Protein AF-A0A7Y5Q0B6-F1 (afdb_monomer_lite)

Sequence (81 aa):
MRTAVFKALATVSIWGSSFLAIRVALEGATPWGVVWMRSTLAAVLLFALLGLRGQPLLPERRDRARCVVLGLVGAAHFLIQ

Structure (mmCIF, N/CA/C/O backbone):
data_AF-A0A7Y5Q0B6-F1
#
_entry.id   AF-A0A7Y5Q0B6-F1
#
loop_
_atom_site.group_PDB
_atom_site.id
_atom_site.type_symbol
_atom_site.label_atom_id
_atom_site.label_alt_id
_atom_site.label_comp_id
_atom_site.label_asym_id
_atom_site.label_entity_id
_atom_site.label_seq_id
_atom_site.pdbx_PDB_ins_code
_atom_site.Cartn_x
_atom_site.Cartn_y
_atom_site.Cartn_z
_atom_site.occupancy
_atom_site.B_iso_or_equiv
_atom_site.auth_seq_id
_atom_site.auth_comp_id
_atom_site.auth_asym_id
_atom_site.auth_atom_id
_atom_site.pdbx_PDB_model_num
ATOM 1 N N . MET A 1 1 ? -2.797 29.179 10.956 1.00 65.00 1 MET A N 1
ATOM 2 C CA . MET A 1 1 ? -1.688 29.127 9.970 1.00 65.00 1 MET A CA 1
ATOM 3 C C . MET A 1 1 ? -0.575 28.139 10.336 1.00 65.00 1 MET A C 1
ATOM 5 O O . MET A 1 1 ? -0.323 27.250 9.535 1.00 65.00 1 MET A O 1
ATOM 9 N N . ARG A 1 2 ? 0.047 28.207 11.527 1.00 83.06 2 ARG A N 1
ATOM 10 C CA . ARG A 1 2 ? 1.189 27.339 11.917 1.00 83.06 2 ARG A CA 1
ATOM 11 C C . ARG A 1 2 ? 0.943 25.825 11.756 1.00 83.06 2 ARG A C 1
ATOM 13 O O . ARG A 1 2 ? 1.778 25.124 11.198 1.00 83.06 2 ARG A O 1
ATOM 20 N N . THR A 1 3 ? -0.230 25.332 12.160 1.00 88.50 3 THR A N 1
ATOM 21 C CA . THR A 1 3 ? -0.603 23.908 12.039 1.00 88.50 3 THR A CA 1
ATOM 22 C C . THR A 1 3 ? -0.799 23.460 10.589 1.00 88.50 3 THR A C 1
ATOM 24 O O . THR A 1 3 ? -0.520 22.313 10.259 1.00 88.50 3 THR A O 1
ATOM 27 N N . ALA A 1 4 ? -1.268 24.355 9.714 1.00 91.25 4 ALA A N 1
ATOM 28 C CA . ALA A 1 4 ? -1.452 24.054 8.296 1.00 91.25 4 ALA A CA 1
ATOM 29 C C . ALA A 1 4 ? -0.100 23.929 7.583 1.00 91.25 4 ALA A C 1
ATOM 31 O O . ALA A 1 4 ? 0.114 22.963 6.860 1.00 91.25 4 ALA A O 1
ATOM 32 N N . VAL A 1 5 ? 0.837 24.842 7.870 1.00 94.94 5 VAL A N 1
ATOM 33 C CA . VAL A 1 5 ? 2.211 24.777 7.347 1.00 94.94 5 VAL A CA 1
ATOM 34 C C . VAL A 1 5 ? 2.908 23.499 7.810 1.00 94.94 5 VAL A C 1
ATOM 36 O O . VAL A 1 5 ? 3.504 22.807 6.995 1.00 94.94 5 VAL A O 1
ATOM 39 N N . PHE A 1 6 ? 2.775 23.126 9.087 1.00 95.38 6 PHE A N 1
ATOM 40 C CA . PHE A 1 6 ? 3.344 21.873 9.588 1.00 95.38 6 PHE A CA 1
ATOM 41 C C . PHE A 1 6 ? 2.772 20.640 8.875 1.00 95.38 6 PHE A C 1
ATOM 43 O O . PHE A 1 6 ? 3.531 19.782 8.434 1.00 95.38 6 PHE A O 1
ATOM 50 N N . LYS A 1 7 ? 1.444 20.559 8.709 1.00 93.75 7 LYS A N 1
ATOM 51 C CA . LYS A 1 7 ? 0.803 19.461 7.964 1.00 93.75 7 LYS A CA 1
ATOM 52 C C . LYS A 1 7 ? 1.277 19.408 6.512 1.00 93.75 7 LYS A C 1
ATOM 54 O O . LYS A 1 7 ? 1.527 18.318 6.004 1.00 93.75 7 LYS A O 1
ATOM 59 N N . ALA A 1 8 ? 1.421 20.564 5.866 1.00 94.94 8 ALA A N 1
ATOM 60 C CA . ALA A 1 8 ? 1.917 20.653 4.499 1.00 94.94 8 ALA A CA 1
ATOM 61 C C . ALA A 1 8 ? 3.366 20.160 4.401 1.00 94.94 8 ALA A C 1
ATOM 63 O O . ALA A 1 8 ? 3.647 19.284 3.591 1.00 94.94 8 ALA A O 1
ATOM 64 N N . LEU A 1 9 ? 4.255 20.637 5.277 1.00 95.81 9 LEU A N 1
ATOM 65 C CA . LEU A 1 9 ? 5.649 20.191 5.331 1.00 95.81 9 LEU A CA 1
ATOM 66 C C . LEU A 1 9 ? 5.756 18.692 5.610 1.00 95.81 9 LEU A C 1
ATOM 68 O O . LEU A 1 9 ? 6.483 18.000 4.910 1.00 95.81 9 LEU A O 1
ATOM 72 N N . ALA A 1 10 ? 5.001 18.167 6.577 1.00 94.94 10 ALA A N 1
ATOM 73 C CA . ALA A 1 10 ? 4.987 16.736 6.865 1.00 94.94 10 ALA A CA 1
ATOM 74 C C . ALA A 1 10 ? 4.531 15.925 5.642 1.00 94.94 10 ALA A C 1
ATOM 76 O O . ALA A 1 10 ? 5.171 14.942 5.281 1.00 94.94 10 ALA A O 1
ATOM 77 N N . THR A 1 11 ? 3.468 16.370 4.969 1.00 94.38 11 THR A N 1
ATOM 78 C CA . THR A 1 11 ? 2.945 15.711 3.765 1.00 94.38 11 THR A CA 1
ATOM 79 C C . THR A 1 11 ? 3.974 15.724 2.638 1.00 94.38 11 THR A C 1
ATOM 81 O O . THR A 1 11 ? 4.254 14.676 2.065 1.00 94.38 11 THR A O 1
ATOM 84 N N . VAL A 1 12 ? 4.582 16.880 2.354 1.00 95.69 12 VAL A N 1
ATOM 85 C CA . VAL A 1 12 ? 5.600 17.026 1.303 1.00 95.69 12 VAL A CA 1
ATOM 86 C C . VAL A 1 12 ? 6.838 16.195 1.619 1.00 95.69 12 VAL A C 1
ATOM 88 O O . VAL A 1 12 ? 7.339 15.515 0.732 1.00 95.69 12 VAL A O 1
ATOM 91 N N . SER A 1 13 ? 7.310 16.183 2.865 1.00 95.44 13 SER A N 1
ATOM 92 C CA . SER A 1 13 ? 8.485 15.400 3.255 1.00 95.44 13 SER A CA 1
ATOM 93 C C . SER A 1 13 ? 8.234 13.894 3.180 1.00 95.44 13 SER A C 1
ATOM 95 O O . SER A 1 13 ? 9.069 13.166 2.652 1.00 95.44 13 SER A O 1
ATOM 97 N N . ILE A 1 14 ? 7.086 13.415 3.676 1.00 93.06 14 ILE A N 1
ATOM 98 C CA . ILE A 1 14 ? 6.727 11.985 3.647 1.00 93.06 14 ILE A CA 1
ATOM 99 C C . ILE A 1 14 ? 6.504 11.514 2.208 1.00 93.06 14 ILE A C 1
ATOM 101 O O . ILE A 1 14 ? 6.966 10.445 1.808 1.00 93.06 14 ILE A O 1
ATOM 105 N N . TRP A 1 15 ? 5.797 12.309 1.410 1.00 93.62 15 TRP A N 1
ATOM 106 C CA . TRP A 1 15 ? 5.512 11.947 0.029 1.00 93.62 15 TRP A CA 1
ATOM 107 C C . TRP A 1 15 ? 6.758 12.086 -0.857 1.00 93.62 15 TRP A C 1
ATOM 109 O O . TRP A 1 15 ? 7.064 11.196 -1.644 1.00 93.62 15 TRP A O 1
ATOM 119 N N . GLY A 1 16 ? 7.542 13.146 -0.662 1.00 92.81 16 GLY A N 1
ATOM 120 C CA . GLY A 1 16 ? 8.790 13.403 -1.379 1.00 92.81 16 GLY A CA 1
ATOM 121 C C . GLY A 1 16 ? 9.870 12.350 -1.118 1.00 92.81 16 GLY A C 1
ATOM 122 O O . GLY A 1 16 ? 10.521 11.895 -2.057 1.00 92.81 16 GLY A O 1
ATOM 123 N N . SER A 1 17 ? 10.027 11.891 0.129 1.00 94.06 17 SER A N 1
ATOM 124 C CA . SER A 1 17 ? 11.009 10.848 0.468 1.00 94.06 17 SER A CA 1
ATOM 125 C C . SER A 1 17 ? 10.725 9.509 -0.218 1.00 94.06 17 SER A C 1
ATOM 127 O O . SER A 1 17 ? 11.653 8.740 -0.474 1.00 94.06 17 SER A O 1
ATOM 129 N N . SER A 1 18 ? 9.468 9.253 -0.598 1.00 89.44 18 SER A N 1
ATOM 130 C CA . SER A 1 18 ? 9.083 8.038 -1.319 1.00 89.44 18 SER A CA 1
ATOM 131 C C . SER A 1 18 ? 9.763 7.941 -2.690 1.00 89.44 18 SER A C 1
ATOM 133 O O . SER A 1 18 ? 10.146 6.847 -3.093 1.00 89.44 18 SER A O 1
ATOM 135 N N . PHE A 1 19 ? 9.992 9.060 -3.387 1.00 91.19 19 PHE A N 1
ATOM 136 C CA . PHE A 1 19 ? 10.698 9.054 -4.676 1.00 91.19 19 PHE A CA 1
ATOM 137 C C . PHE A 1 19 ? 12.165 8.658 -4.532 1.00 91.19 19 PHE A C 1
ATOM 139 O O . PHE A 1 19 ? 12.675 7.877 -5.336 1.00 91.19 19 PHE A O 1
ATOM 146 N N . LEU A 1 20 ? 12.830 9.165 -3.490 1.00 94.25 20 LEU A N 1
ATOM 147 C CA . LEU A 1 20 ? 14.208 8.793 -3.183 1.00 94.25 20 LEU A CA 1
ATOM 148 C C . LEU A 1 20 ? 14.298 7.300 -2.847 1.00 94.25 20 LEU A C 1
ATOM 150 O O . LEU A 1 20 ? 15.140 6.598 -3.398 1.00 94.25 20 LEU A O 1
ATOM 154 N N . ALA A 1 21 ? 13.387 6.803 -2.006 1.00 93.38 21 ALA A N 1
ATOM 155 C CA . ALA A 1 21 ? 13.331 5.390 -1.644 1.00 93.38 21 ALA A CA 1
ATOM 156 C C . ALA A 1 21 ? 13.101 4.482 -2.865 1.00 93.38 21 ALA A C 1
ATOM 158 O O . ALA A 1 21 ? 13.762 3.457 -2.994 1.00 93.38 21 ALA A O 1
ATOM 159 N N . ILE A 1 22 ? 12.208 4.867 -3.786 1.00 93.56 22 ILE A N 1
ATOM 160 C CA . ILE A 1 22 ? 11.954 4.114 -5.025 1.00 93.56 22 ILE A CA 1
ATOM 161 C C . ILE A 1 22 ? 13.195 4.102 -5.921 1.00 93.56 22 ILE A C 1
ATOM 163 O O . ILE A 1 22 ? 13.547 3.048 -6.440 1.00 93.56 22 ILE A O 1
ATOM 167 N N . ARG A 1 23 ? 13.881 5.243 -6.082 1.00 94.31 23 ARG A N 1
ATOM 168 C CA . ARG A 1 23 ? 15.124 5.328 -6.868 1.00 94.31 23 ARG A CA 1
ATOM 169 C C . ARG A 1 23 ? 16.178 4.353 -6.358 1.00 94.31 23 ARG A C 1
ATOM 171 O O . ARG A 1 23 ? 16.717 3.606 -7.160 1.00 94.31 23 ARG A O 1
ATOM 178 N N . VAL A 1 24 ? 16.399 4.325 -5.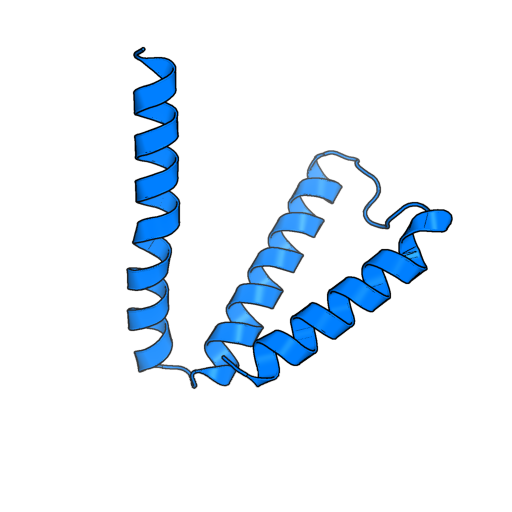045 1.00 95.69 24 VAL A N 1
ATOM 179 C CA . VAL A 1 24 ? 17.339 3.390 -4.408 1.00 95.69 24 VAL A CA 1
ATOM 180 C C . VAL A 1 24 ? 16.868 1.941 -4.565 1.00 95.69 24 VAL A C 1
ATOM 182 O O . VAL A 1 24 ? 17.657 1.065 -4.895 1.00 95.69 24 VAL A O 1
ATOM 185 N N . ALA A 1 25 ? 15.575 1.662 -4.382 1.00 94.25 25 ALA A N 1
ATOM 186 C CA . ALA A 1 25 ? 15.044 0.304 -4.516 1.00 94.25 25 ALA A CA 1
ATOM 187 C C . ALA A 1 25 ? 15.216 -0.265 -5.937 1.00 94.25 25 ALA A C 1
ATOM 189 O O . ALA A 1 25 ? 15.471 -1.458 -6.094 1.00 94.25 25 ALA A O 1
ATOM 190 N N . LEU A 1 26 ? 15.116 0.583 -6.965 1.00 95.88 26 LEU A N 1
ATOM 191 C CA . LEU A 1 26 ? 15.307 0.200 -8.366 1.00 95.88 26 LEU A CA 1
ATOM 192 C C . LEU A 1 26 ? 16.759 -0.155 -8.720 1.00 95.88 26 LEU A C 1
ATOM 194 O O . LEU A 1 26 ? 16.986 -0.754 -9.767 1.00 95.88 26 LEU A O 1
ATOM 198 N N . GLU A 1 27 ? 17.737 0.166 -7.869 1.00 95.69 27 GLU A N 1
ATOM 199 C CA . GLU A 1 27 ? 19.128 -0.272 -8.064 1.00 95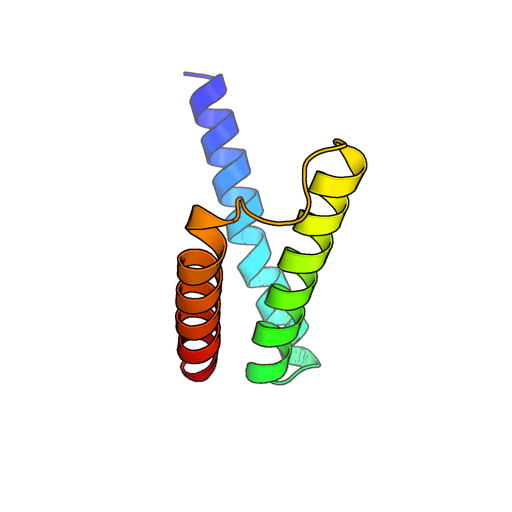.69 27 GLU A CA 1
ATOM 200 C C . GLU A 1 27 ? 19.293 -1.781 -7.814 1.00 95.69 27 GLU A C 1
ATOM 202 O O . GLU A 1 27 ? 20.198 -2.400 -8.369 1.00 95.69 27 GLU A O 1
ATOM 207 N N . GLY A 1 28 ? 18.411 -2.384 -7.004 1.00 93.44 28 GLY A N 1
ATOM 208 C CA . GLY A 1 28 ? 18.488 -3.796 -6.608 1.00 93.44 28 GLY A CA 1
ATOM 209 C C . GLY A 1 28 ? 17.257 -4.646 -6.938 1.00 93.44 28 GLY A C 1
ATOM 210 O O . GLY A 1 28 ? 17.295 -5.861 -6.751 1.00 93.44 28 GLY A O 1
ATOM 211 N N . ALA A 1 29 ? 16.163 -4.047 -7.411 1.00 93.12 29 ALA A N 1
ATOM 212 C CA . ALA A 1 29 ? 14.915 -4.745 -7.710 1.00 93.12 29 ALA A CA 1
ATOM 213 C C . ALA A 1 29 ? 14.303 -4.280 -9.036 1.00 93.12 29 ALA A C 1
ATOM 215 O O . ALA A 1 29 ? 14.480 -3.144 -9.471 1.00 93.12 29 ALA A O 1
ATOM 216 N N . THR A 1 30 ? 13.530 -5.161 -9.676 1.00 93.44 30 THR A N 1
ATOM 217 C CA . THR A 1 30 ? 12.776 -4.805 -10.885 1.00 93.44 30 THR A CA 1
ATOM 218 C C . THR A 1 30 ? 11.659 -3.807 -10.550 1.00 93.44 30 THR A C 1
ATOM 220 O O . THR A 1 30 ? 11.149 -3.831 -9.426 1.00 93.44 30 THR A O 1
ATOM 223 N N . PRO A 1 31 ? 11.205 -2.973 -11.507 1.00 90.88 31 PRO A N 1
ATOM 224 C CA . PRO A 1 31 ? 10.082 -2.053 -11.292 1.00 90.88 31 PRO A CA 1
ATOM 225 C C . PRO A 1 31 ? 8.848 -2.754 -10.714 1.00 90.88 31 PRO A C 1
ATOM 227 O O . PRO A 1 31 ? 8.319 -2.351 -9.678 1.00 90.88 31 PRO A O 1
ATOM 230 N N . TRP A 1 32 ? 8.503 -3.900 -11.303 1.00 90.56 32 TRP A N 1
ATOM 231 C CA . TRP A 1 32 ? 7.487 -4.828 -10.814 1.00 90.56 32 TRP A CA 1
ATOM 232 C C . TRP A 1 32 ? 7.700 -5.227 -9.352 1.00 90.56 32 TRP A C 1
ATOM 234 O O . TRP A 1 32 ? 6.792 -5.104 -8.527 1.00 90.56 32 TRP A O 1
ATOM 244 N N . GLY A 1 33 ? 8.911 -5.676 -9.012 1.00 91.81 33 GLY A N 1
ATOM 245 C CA . GLY A 1 33 ? 9.269 -6.075 -7.654 1.00 91.81 33 GLY A CA 1
ATOM 246 C C . GLY A 1 33 ? 9.107 -4.938 -6.646 1.00 91.81 33 GLY A C 1
ATOM 247 O O . GLY A 1 33 ? 8.551 -5.154 -5.570 1.00 91.81 33 GLY A O 1
ATOM 248 N N . VAL A 1 34 ? 9.507 -3.714 -7.005 1.00 93.56 34 VAL A N 1
ATOM 249 C CA . VAL A 1 34 ? 9.370 -2.533 -6.138 1.00 93.56 34 VAL A CA 1
ATOM 250 C C . VAL A 1 34 ? 7.898 -2.196 -5.880 1.00 93.56 34 VAL A C 1
ATOM 252 O O . VAL A 1 34 ? 7.532 -1.927 -4.732 1.00 93.56 34 VAL A O 1
ATOM 255 N N . VAL A 1 35 ? 7.035 -2.252 -6.901 1.00 92.44 35 VAL A N 1
ATOM 256 C CA . VAL A 1 35 ? 5.591 -1.985 -6.757 1.00 92.44 35 VAL A CA 1
ATOM 257 C C . VAL A 1 35 ? 4.936 -2.992 -5.811 1.00 92.44 35 VAL A C 1
ATOM 259 O O . VAL A 1 35 ? 4.253 -2.592 -4.860 1.00 92.44 35 VAL A O 1
ATOM 262 N N . TRP A 1 36 ? 5.177 -4.288 -6.021 1.00 90.75 36 TRP A N 1
ATOM 263 C CA . TRP A 1 36 ? 4.616 -5.350 -5.182 1.00 90.75 36 TRP A CA 1
ATOM 264 C C . TRP A 1 36 ? 5.160 -5.313 -3.752 1.00 90.75 36 TRP A C 1
ATOM 266 O O . TRP A 1 36 ? 4.381 -5.405 -2.800 1.00 90.75 36 TRP A O 1
ATOM 276 N N . MET A 1 37 ? 6.469 -5.111 -3.580 1.00 93.00 37 MET A N 1
ATOM 277 C CA . MET A 1 37 ? 7.109 -5.004 -2.267 1.00 93.00 37 MET A CA 1
ATOM 278 C C . MET A 1 37 ? 6.554 -3.820 -1.475 1.00 93.00 37 MET A C 1
ATOM 280 O O . MET A 1 37 ? 6.125 -3.990 -0.334 1.00 93.00 37 MET A O 1
ATOM 284 N N . ARG A 1 38 ? 6.507 -2.626 -2.079 1.00 91.31 38 ARG A N 1
ATOM 285 C CA . ARG A 1 38 ? 5.996 -1.412 -1.426 1.00 91.31 38 ARG A CA 1
ATOM 286 C C . ARG A 1 38 ? 4.532 -1.571 -1.025 1.00 91.31 38 ARG A C 1
ATOM 288 O O . ARG A 1 38 ? 4.152 -1.175 0.074 1.00 91.31 38 ARG A O 1
ATOM 295 N N . SER A 1 39 ? 3.716 -2.154 -1.899 1.00 91.25 39 SER A N 1
ATOM 296 C CA . SER A 1 39 ? 2.284 -2.358 -1.647 1.00 91.25 39 SER A CA 1
ATOM 297 C C . SER A 1 39 ? 2.045 -3.400 -0.553 1.00 91.25 39 SER A C 1
ATOM 299 O O . SER A 1 39 ? 1.206 -3.193 0.322 1.00 91.25 39 SER A O 1
ATOM 301 N N . THR A 1 40 ? 2.840 -4.472 -0.539 1.00 92.75 40 THR A N 1
ATOM 302 C CA . THR A 1 40 ? 2.826 -5.478 0.531 1.00 92.75 40 THR A CA 1
ATOM 303 C C . THR A 1 40 ? 3.248 -4.866 1.862 1.00 92.75 40 THR A C 1
ATOM 305 O O . THR A 1 40 ? 2.558 -5.047 2.862 1.00 92.75 40 THR A O 1
ATOM 308 N N . LEU A 1 41 ? 4.328 -4.079 1.880 1.00 94.50 41 LEU A N 1
ATOM 309 C CA . LEU A 1 41 ? 4.787 -3.380 3.080 1.00 94.50 41 LEU A CA 1
ATOM 310 C C . LEU A 1 41 ? 3.712 -2.426 3.615 1.00 94.50 41 LEU A C 1
ATOM 312 O O . LEU A 1 41 ? 3.432 -2.427 4.812 1.00 94.50 41 LEU A O 1
ATOM 316 N N . ALA A 1 42 ? 3.066 -1.653 2.738 1.00 93.06 42 ALA A N 1
ATOM 317 C CA . ALA A 1 42 ? 1.969 -0.766 3.118 1.00 93.06 42 ALA A CA 1
ATOM 318 C C . ALA A 1 42 ? 0.787 -1.539 3.729 1.00 93.06 42 ALA A C 1
ATOM 320 O O . ALA A 1 42 ? 0.248 -1.119 4.753 1.00 93.06 42 ALA A O 1
ATOM 321 N N . ALA A 1 43 ? 0.416 -2.685 3.147 1.00 93.06 43 ALA A N 1
ATOM 322 C CA . ALA A 1 43 ? -0.625 -3.549 3.694 1.00 93.06 43 ALA A CA 1
ATOM 323 C C . ALA A 1 43 ? -0.230 -4.098 5.074 1.00 93.06 43 AL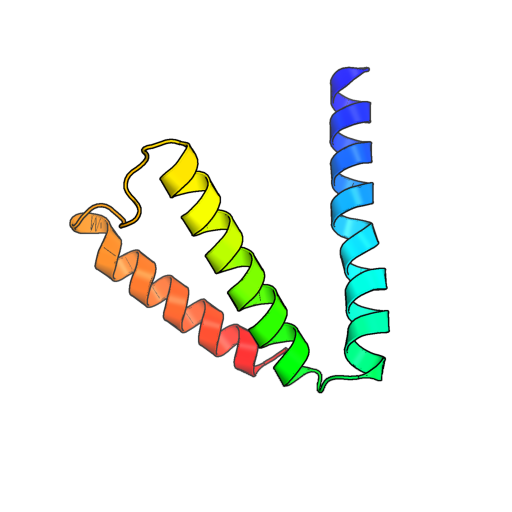A A C 1
ATOM 325 O O . ALA A 1 43 ? -0.986 -3.938 6.028 1.00 93.06 43 ALA A O 1
ATOM 326 N N . VAL A 1 44 ? 0.970 -4.670 5.214 1.00 96.00 44 VAL A N 1
ATOM 327 C CA . VAL A 1 44 ? 1.481 -5.197 6.492 1.00 96.00 44 VAL A CA 1
ATOM 328 C C . VAL A 1 44 ? 1.467 -4.121 7.577 1.00 96.00 44 VAL A C 1
ATOM 330 O O . VAL A 1 44 ? 0.964 -4.370 8.670 1.00 96.00 44 VAL A O 1
ATOM 333 N N . LEU A 1 45 ? 1.951 -2.913 7.276 1.00 96.00 45 LEU A N 1
ATOM 334 C CA . LEU A 1 45 ? 1.948 -1.795 8.222 1.00 96.00 45 LEU A CA 1
ATOM 335 C C . LEU A 1 45 ? 0.529 -1.377 8.621 1.00 96.00 45 LEU A C 1
ATOM 337 O O . LEU A 1 45 ? 0.283 -1.105 9.796 1.00 96.00 45 LEU A O 1
ATOM 341 N N . LEU A 1 46 ? -0.413 -1.358 7.675 1.00 94.25 46 LEU A N 1
ATOM 342 C CA . LEU A 1 46 ? -1.812 -1.056 7.965 1.00 94.25 46 LEU A CA 1
ATOM 343 C C . LEU A 1 46 ? -2.434 -2.114 8.885 1.00 94.25 46 LEU A C 1
ATOM 345 O O . LEU A 1 46 ? -3.019 -1.759 9.906 1.00 94.25 46 LEU A O 1
ATOM 349 N N . PHE A 1 47 ? -2.282 -3.401 8.559 1.00 94.62 47 PHE A N 1
ATOM 350 C CA . PHE A 1 47 ? -2.797 -4.502 9.379 1.00 94.62 47 PHE A CA 1
ATOM 351 C C . PHE A 1 47 ? -2.156 -4.523 10.771 1.00 94.62 47 PHE A C 1
ATOM 353 O O . PHE A 1 47 ? -2.865 -4.691 11.763 1.00 94.62 47 PHE A O 1
ATOM 360 N N . ALA A 1 48 ? -0.846 -4.280 10.867 1.00 96.62 48 ALA A N 1
ATOM 361 C CA . ALA A 1 48 ? -0.148 -4.151 12.141 1.00 96.62 48 ALA A CA 1
ATOM 362 C C . ALA A 1 48 ? -0.710 -2.987 12.968 1.00 96.62 48 ALA A C 1
ATOM 364 O O . ALA A 1 48 ? -1.017 -3.159 14.145 1.00 96.62 48 ALA A O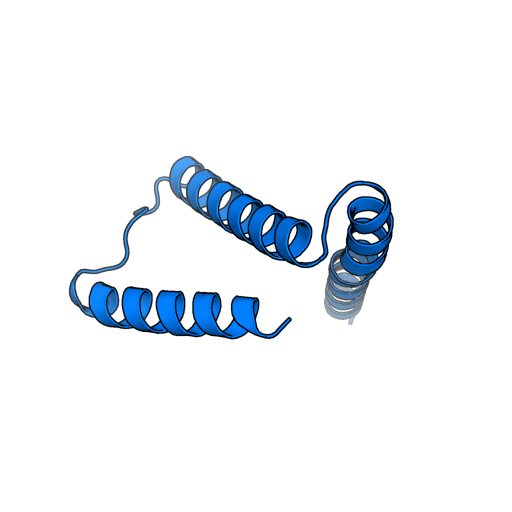 1
ATOM 365 N N . LEU A 1 49 ? -0.918 -1.817 12.356 1.00 97.12 49 LEU A N 1
ATOM 366 C CA . LEU A 1 49 ? -1.475 -0.652 13.042 1.00 97.12 49 LEU A CA 1
ATOM 367 C C . LEU A 1 49 ? -2.914 -0.889 13.517 1.00 97.12 49 LEU A C 1
ATOM 369 O O . LEU A 1 49 ? -3.265 -0.464 14.616 1.00 97.12 49 LEU A O 1
ATOM 373 N N . LEU A 1 50 ? -3.745 -1.563 12.717 1.00 95.94 50 LEU A N 1
ATOM 374 C CA . LEU A 1 50 ? -5.102 -1.942 13.117 1.00 95.94 50 LEU A CA 1
ATOM 375 C C . LEU A 1 50 ? -5.077 -2.917 14.298 1.00 95.94 50 LEU A C 1
ATOM 377 O O . LEU A 1 50 ? -5.787 -2.693 15.279 1.00 95.94 50 LEU A O 1
ATOM 381 N N . GLY A 1 51 ? -4.209 -3.931 14.240 1.00 96.12 51 GLY A N 1
ATOM 382 C CA . GLY A 1 51 ? -4.020 -4.898 15.321 1.00 96.12 51 GLY A CA 1
ATOM 383 C C . GLY A 1 51 ? -3.561 -4.238 16.621 1.00 96.12 51 GLY A C 1
ATOM 384 O O . GLY A 1 51 ? -4.170 -4.453 17.665 1.00 96.12 51 GLY A O 1
ATOM 385 N N . LEU A 1 52 ? -2.561 -3.353 16.552 1.00 97.25 52 LEU A N 1
ATOM 386 C CA . LEU A 1 52 ? -2.064 -2.588 17.704 1.00 97.25 52 LEU A CA 1
ATOM 387 C C . LEU A 1 52 ? -3.126 -1.658 18.310 1.00 97.25 52 LEU A C 1
ATOM 389 O O . LEU A 1 52 ? -3.064 -1.341 19.494 1.00 97.25 52 LEU A O 1
ATOM 393 N N . ARG A 1 53 ? -4.102 -1.213 17.511 1.00 96.69 53 ARG A N 1
ATOM 394 C CA . ARG A 1 53 ? -5.218 -0.369 17.965 1.00 96.69 53 ARG A CA 1
ATOM 395 C C . ARG A 1 53 ? -6.441 -1.167 18.423 1.00 96.69 53 ARG A C 1
ATOM 397 O O . ARG A 1 53 ? -7.441 -0.547 18.774 1.00 96.69 53 ARG A O 1
ATOM 404 N N . GLY A 1 54 ? -6.396 -2.501 18.382 1.00 94.25 54 GLY A N 1
ATOM 405 C CA . GLY A 1 54 ? -7.546 -3.357 18.691 1.00 94.25 54 GLY A CA 1
ATOM 406 C C . GLY A 1 54 ? -8.729 -3.169 17.733 1.00 94.25 54 GLY A C 1
ATOM 407 O O . GLY A 1 54 ? -9.866 -3.460 18.096 1.00 94.25 54 GLY A O 1
ATOM 408 N N . GLN A 1 55 ? -8.483 -2.644 16.530 1.00 93.31 55 GLN A N 1
ATOM 409 C CA . GLN A 1 55 ? -9.511 -2.419 15.515 1.00 93.31 55 GLN A CA 1
ATOM 410 C C . GLN A 1 55 ? -9.741 -3.695 14.693 1.00 93.31 55 GLN A C 1
ATOM 412 O O . GLN A 1 55 ? -8.817 -4.501 14.534 1.00 93.31 55 G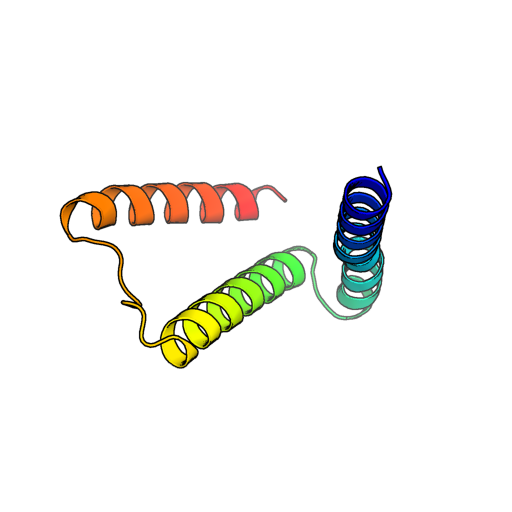LN A O 1
ATOM 417 N N . PRO A 1 56 ? -10.947 -3.901 14.134 1.00 91.12 56 PRO A N 1
ATOM 418 C CA . PRO A 1 56 ? -11.210 -5.058 13.294 1.00 91.12 56 PRO A CA 1
ATOM 419 C C . PRO A 1 56 ? -10.287 -5.049 12.069 1.00 91.12 56 PRO A C 1
ATOM 421 O O . PRO A 1 56 ? -10.232 -4.080 11.315 1.00 91.12 56 PRO A O 1
ATOM 424 N N . LEU A 1 57 ? -9.567 -6.156 11.865 1.00 89.75 57 LEU A N 1
ATOM 425 C CA . LEU A 1 57 ? -8.657 -6.329 10.725 1.00 89.75 57 LEU A CA 1
ATOM 426 C C . LEU A 1 57 ? -9.406 -6.515 9.403 1.00 89.75 57 LEU A C 1
ATOM 428 O O . LEU A 1 57 ? -8.874 -6.240 8.332 1.00 89.75 57 LEU A O 1
ATOM 432 N N . LEU A 1 58 ? -10.633 -7.029 9.476 1.00 89.81 58 LEU A N 1
ATOM 433 C CA . LEU A 1 58 ? -11.453 -7.305 8.308 1.00 89.81 58 LEU A CA 1
ATOM 434 C C . LEU A 1 58 ? -12.544 -6.243 8.154 1.00 89.81 58 LEU A C 1
ATOM 436 O O . LEU A 1 58 ? -13.166 -5.868 9.150 1.00 89.81 58 LEU A O 1
ATOM 440 N N . PRO A 1 59 ? -12.848 -5.834 6.909 1.00 88.56 59 PRO A N 1
ATOM 441 C CA . PRO A 1 59 ? -13.992 -4.981 6.627 1.00 88.56 59 PRO A CA 1
ATOM 442 C C . PRO A 1 59 ? -15.309 -5.614 7.087 1.00 88.56 59 PRO A C 1
ATOM 444 O O . PRO A 1 59 ? -15.468 -6.848 7.121 1.00 88.56 59 PRO A O 1
ATOM 447 N N . GLU A 1 60 ? -16.288 -4.752 7.358 1.00 91.94 60 GLU A N 1
ATOM 448 C CA . GLU A 1 60 ? -17.671 -5.157 7.591 1.00 91.94 60 GLU A CA 1
ATOM 449 C C . GLU A 1 60 ? -18.174 -6.041 6.446 1.00 91.94 60 GLU A C 1
ATOM 451 O O . GLU A 1 60 ? -17.832 -5.840 5.279 1.00 91.94 60 GLU A O 1
ATOM 456 N N . ARG A 1 61 ? -19.021 -7.029 6.763 1.00 90.06 61 ARG A N 1
ATOM 457 C CA . ARG A 1 61 ? -19.490 -8.026 5.783 1.00 90.06 61 ARG A CA 1
ATOM 458 C C . ARG A 1 61 ? -20.087 -7.393 4.521 1.00 90.06 61 ARG A C 1
ATOM 460 O O . ARG A 1 61 ? -19.850 -7.916 3.437 1.00 90.06 61 ARG A O 1
ATOM 467 N N . ARG A 1 62 ? -20.793 -6.265 4.665 1.00 92.75 62 ARG A N 1
ATOM 468 C CA . ARG A 1 62 ? -21.398 -5.510 3.554 1.00 92.75 62 ARG A CA 1
ATOM 469 C C . ARG A 1 62 ? -20.377 -4.895 2.592 1.00 92.75 62 ARG A C 1
ATOM 471 O O . ARG A 1 62 ? -20.674 -4.755 1.411 1.00 92.75 62 ARG A O 1
ATOM 478 N N . ASP A 1 63 ? -19.179 -4.570 3.073 1.00 93.25 63 ASP A N 1
ATOM 479 C CA . ASP A 1 63 ? -18.149 -3.885 2.289 1.00 93.25 63 ASP A CA 1
ATOM 480 C C . ASP A 1 63 ? -17.077 -4.836 1.757 1.00 93.25 63 ASP A C 1
ATOM 482 O O . ASP A 1 63 ? -16.287 -4.448 0.902 1.00 93.25 63 ASP A O 1
ATOM 486 N N . ARG A 1 64 ? -17.073 -6.108 2.174 1.00 91.94 64 ARG A N 1
ATOM 487 C CA . ARG A 1 64 ? -16.090 -7.102 1.708 1.00 91.94 64 ARG A CA 1
ATOM 488 C C . ARG A 1 64 ? -16.040 -7.217 0.191 1.00 91.94 64 ARG A C 1
ATOM 490 O O . ARG A 1 64 ? -14.952 -7.208 -0.370 1.00 91.94 64 ARG A O 1
ATOM 497 N N . ALA A 1 65 ? -17.197 -7.276 -0.471 1.00 93.19 65 ALA A N 1
ATOM 498 C CA . ALA A 1 65 ? -17.254 -7.331 -1.931 1.00 93.19 65 ALA A CA 1
ATOM 499 C C . ALA A 1 65 ? -16.612 -6.086 -2.564 1.00 93.19 65 ALA A C 1
ATOM 501 O O . ALA A 1 65 ? -15.828 -6.204 -3.501 1.00 93.19 65 ALA A O 1
ATOM 502 N N . ARG A 1 66 ? -16.868 -4.899 -1.999 1.00 94.31 66 ARG A N 1
ATOM 503 C CA . ARG A 1 66 ? -16.262 -3.641 -2.455 1.00 94.31 66 ARG A CA 1
ATOM 504 C C . ARG A 1 66 ? -14.752 -3.643 -2.240 1.00 94.31 66 ARG A C 1
ATOM 506 O O . ARG A 1 66 ? -14.021 -3.279 -3.149 1.00 94.31 66 ARG A O 1
ATOM 513 N N . CYS A 1 67 ? -14.277 -4.103 -1.085 1.00 92.50 67 CYS A N 1
ATOM 514 C CA . CYS A 1 67 ? -12.849 -4.228 -0.802 1.00 92.50 67 CYS A CA 1
ATOM 515 C C . CYS A 1 67 ? -12.154 -5.201 -1.760 1.00 92.50 67 CYS A C 1
ATOM 517 O O . CYS A 1 67 ? -11.056 -4.904 -2.219 1.00 92.50 67 CYS A O 1
ATOM 519 N N . VAL A 1 68 ? -12.793 -6.325 -2.102 1.00 93.19 68 VAL A N 1
ATOM 520 C CA . VAL A 1 68 ? -12.267 -7.270 -3.099 1.00 93.19 68 VAL A CA 1
ATOM 521 C C . VAL A 1 68 ? -12.187 -6.612 -4.474 1.00 93.19 68 VAL A C 1
ATOM 523 O O . VAL A 1 68 ? -11.135 -6.665 -5.101 1.00 93.19 68 VAL A O 1
ATOM 526 N N . VAL A 1 69 ? -13.248 -5.934 -4.923 1.00 96.06 69 VAL A N 1
ATOM 527 C CA . VAL A 1 69 ? -13.245 -5.216 -6.210 1.00 96.06 69 VAL A CA 1
ATOM 528 C C . VAL A 1 69 ? -12.152 -4.147 -6.241 1.00 96.06 69 VAL A C 1
ATOM 530 O O . VAL A 1 69 ? -11.375 -4.102 -7.187 1.00 96.06 69 VAL A O 1
ATOM 533 N N . LEU A 1 70 ? -12.034 -3.330 -5.193 1.00 92.94 70 LEU A N 1
ATOM 534 C CA . LEU A 1 70 ? -10.983 -2.314 -5.089 1.00 92.94 70 LEU A CA 1
ATOM 535 C C . LEU A 1 70 ? -9.581 -2.934 -5.071 1.00 92.94 70 LEU A C 1
ATOM 537 O O . LEU A 1 70 ? -8.670 -2.391 -5.690 1.00 92.94 70 LEU A O 1
ATOM 541 N N . GLY A 1 71 ? -9.411 -4.081 -4.410 1.00 90.56 71 GLY A N 1
ATOM 542 C CA . GLY A 1 71 ? -8.161 -4.837 -4.412 1.00 90.56 71 GLY A CA 1
ATOM 543 C C . GLY A 1 71 ? -7.791 -5.349 -5.803 1.00 90.56 71 GLY A C 1
ATOM 544 O O . GLY A 1 71 ? -6.642 -5.212 -6.211 1.00 90.56 71 GLY A O 1
ATOM 545 N N . LEU A 1 72 ? -8.762 -5.870 -6.558 1.00 92.56 72 LEU A N 1
ATOM 546 C CA . LEU A 1 72 ? -8.564 -6.322 -7.939 1.00 92.56 72 LEU A CA 1
ATOM 547 C C . LEU A 1 72 ? -8.232 -5.160 -8.877 1.00 92.56 72 LEU A C 1
ATOM 549 O O . LEU A 1 72 ? -7.306 -5.270 -9.675 1.00 92.56 72 LEU A O 1
ATOM 553 N N . VAL A 1 73 ? -8.938 -4.033 -8.749 1.00 93.12 73 VAL A N 1
ATOM 554 C CA . VAL A 1 73 ? -8.637 -2.807 -9.504 1.00 93.12 73 VAL A CA 1
ATOM 555 C C . VAL A 1 73 ? -7.229 -2.313 -9.176 1.00 93.12 73 VAL A C 1
ATOM 557 O O . VAL A 1 73 ? -6.473 -1.984 -10.085 1.00 93.12 73 VAL A O 1
ATOM 560 N N . GLY A 1 74 ? -6.846 -2.309 -7.897 1.00 88.62 74 GLY A N 1
ATOM 561 C CA . GLY A 1 74 ? -5.499 -1.946 -7.463 1.00 88.62 74 GLY A CA 1
ATOM 562 C C . GLY A 1 74 ? -4.429 -2.883 -8.025 1.00 88.62 74 GLY A C 1
ATOM 563 O O . GLY A 1 74 ? -3.441 -2.412 -8.576 1.00 88.62 74 GLY A 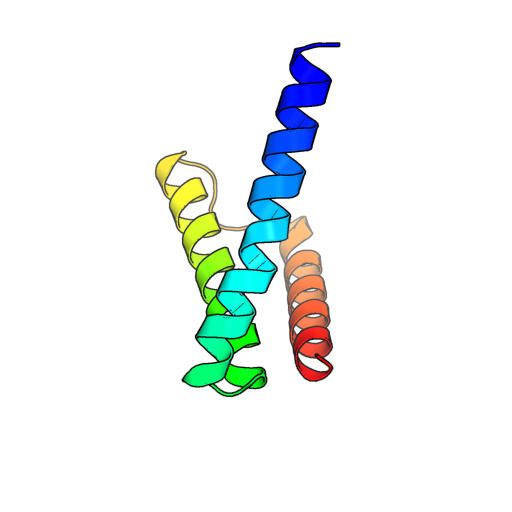O 1
ATOM 564 N N . ALA A 1 75 ? -4.647 -4.198 -7.961 1.00 86.94 75 ALA A N 1
ATOM 565 C CA . ALA A 1 75 ? -3.733 -5.195 -8.514 1.00 86.94 75 ALA A CA 1
ATOM 566 C C . ALA A 1 75 ? -3.579 -5.053 -10.037 1.00 86.94 75 ALA A C 1
ATOM 568 O O . ALA A 1 75 ? -2.461 -5.073 -10.543 1.00 86.94 75 ALA A O 1
ATOM 569 N N . ALA A 1 76 ? -4.679 -4.841 -10.763 1.00 88.81 76 ALA A N 1
ATOM 570 C CA . ALA A 1 76 ? -4.647 -4.573 -12.198 1.00 88.81 76 ALA A CA 1
ATOM 571 C C . ALA A 1 76 ? -3.926 -3.257 -12.519 1.00 88.81 76 ALA A C 1
ATOM 573 O O . ALA A 1 76 ? -3.188 -3.181 -13.492 1.00 88.81 76 ALA A O 1
ATOM 574 N N . HIS A 1 77 ? -4.097 -2.226 -11.690 1.00 86.88 77 HIS A N 1
ATOM 575 C CA . HIS A 1 77 ? -3.380 -0.968 -11.865 1.00 86.88 77 HIS A CA 1
ATOM 576 C C . HIS A 1 77 ? -1.878 -1.125 -11.619 1.00 86.88 77 HIS A C 1
ATOM 578 O O . HIS A 1 77 ? -1.077 -0.543 -12.345 1.00 86.88 77 HIS A O 1
ATOM 584 N N . PHE A 1 78 ? -1.485 -1.942 -10.638 1.00 83.94 78 PHE A N 1
ATOM 585 C CA . PHE A 1 78 ? -0.082 -2.275 -10.424 1.00 83.94 78 PHE A CA 1
ATOM 586 C C . PHE A 1 78 ? 0.515 -2.955 -11.649 1.00 83.94 78 PHE A C 1
ATOM 588 O O . PHE A 1 78 ? 1.623 -2.584 -11.992 1.00 83.94 78 PHE A O 1
ATOM 595 N N . LEU A 1 79 ? -0.244 -3.809 -12.358 1.00 82.94 79 LEU A N 1
ATOM 596 C CA . LEU A 1 79 ? 0.108 -4.416 -13.659 1.00 82.94 79 LEU A CA 1
ATOM 597 C C . LEU A 1 79 ? 0.307 -3.435 -14.827 1.00 82.94 79 LEU A C 1
ATOM 599 O O . LEU A 1 79 ? 0.647 -3.877 -15.923 1.00 82.94 79 LEU A O 1
ATOM 603 N N . ILE A 1 80 ? 0.153 -2.128 -14.617 1.00 82.56 80 ILE A N 1
ATOM 604 C CA . ILE A 1 80 ? 0.373 -1.099 -15.644 1.00 82.56 80 ILE A CA 1
ATOM 605 C C . ILE A 1 80 ? 1.525 -0.144 -15.263 1.00 82.56 80 ILE A C 1
ATOM 607 O O . ILE A 1 80 ? 2.049 0.538 -16.143 1.00 82.56 80 ILE A O 1
ATOM 611 N N . GLN A 1 81 ? 1.913 -0.080 -13.981 1.00 67.81 81 GLN A N 1
ATOM 612 C CA . GLN A 1 81 ? 2.972 0.808 -13.468 1.00 67.81 81 GLN A CA 1
ATOM 613 C C . GLN A 1 81 ? 4.371 0.216 -13.643 1.00 67.81 81 GLN A C 1
ATOM 615 O O . GLN A 1 81 ? 5.293 1.018 -13.915 1.00 67.81 81 GLN A O 1
#

Secondary structure (DSSP, 8-state):
-HHHHHHHHHHHHHHHHHHHHHHHHTTTS-HHHHHHHHHHHHHHHHHHHHHHTT--SS--TTTHHHHHHHHHHHHHHHTT-

Radius of gyration: 16.22 Å; chains: 1; bounding box: 40×37×34 Å

Foldseek 3Di:
DVVVVVVVVVCCVVVVVVVVVLVVVVVPDPLLRSLVVVVVVVLVVVLVVCVVVVHDSDDDPVCNVVVVVVVVVSVVVSVVD

pLDDT: mean 91.94, std 5.14, range [65.0, 97.25]